Protein AF-A0A3D1IWX6-F1 (afdb_monomer)

Solvent-accessible surface area (backbone atoms only — not comparable to full-atom values): 4923 Å² total; per-residue (Å²): 97,73,50,78,41,69,48,69,47,79,90,65,52,79,40,82,34,22,39,43,31,55,38,77,56,63,33,63,77,66,74,40,67,47,76,47,100,86,72,44,81,42,70,57,80,44,74,51,72,36,70,58,48,54,65,70,60,42,51,53,49,49,38,64,48,41,72,66,64,52,57,77,95,69,34,92,77,74,87,131

Sequence (80 aa):
PKIEYTLKDAIGRMWQCGTIQVDFSMPMRLDAEYVAEDNTRQVPVMLHRAILGSLERFIGMLIENYAGALPLWLAPGQVG

Secondary structure (DSSP, 8-state):
-EEEEEEE-TT--EEEEEEEEEESSHHHHTT--EE-TTS-EEPPPEEEEESSS-HHHHHHHHHHHTTT---TTT-SS---

Mean predicted aligned error: 3.93 Å

pLDDT: mean 95.17, std 4.59, range [62.75, 98.44]

Radius of gyration: 19.74 Å; Cα contacts (8 Å, |Δi|>4): 107; chains: 1; bounding box: 45×22×53 Å

Nearest PDB structures (foldseek):
  8h9a-assembly1_A  TM=9.990E-01  e=2.120E-08  Escherichia coli
  8h9c-assembly1_A-2  TM=9.987E-01  e=2.394E-08  Escherichia coli
  8wij-assembly1_A  TM=1.000E+00  e=3.247E-08  Escherichia coli
  8wig-assembly1_B  TM=9.890E-01  e=3.898E-08  Escherichia coli
  4eo4-assembly2_B  TM=9.259E-01  e=3.991E-06  Saccharomyces cerevisiae S288C

Structure (mmCIF, N/CA/C/O backbone):
data_AF-A0A3D1IWX6-F1
#
_entry.id   AF-A0A3D1IWX6-F1
#
loop_
_atom_site.group_PDB
_atom_site.id
_atom_site.type_symbol
_atom_site.label_atom_id
_atom_site.label_alt_id
_atom_site.label_comp_id
_atom_site.label_asym_id
_atom_site.label_entity_id
_atom_site.label_seq_id
_atom_site.pdbx_PDB_ins_code
_atom_site.Cartn_x
_atom_site.Cartn_y
_atom_site.Cartn_z
_atom_site.occupancy
_atom_site.B_iso_or_equiv
_atom_site.auth_seq_id
_atom_site.auth_comp_id
_atom_site.auth_asym_id
_atom_site.auth_atom_id
_atom_site.pdbx_PDB_model_num
ATOM 1 N N . PRO A 1 1 ? -1.869 -7.931 13.276 1.00 93.06 1 PRO A N 1
ATOM 2 C CA . PRO A 1 1 ? -1.064 -8.888 12.465 1.00 93.06 1 PRO A CA 1
ATOM 3 C C . PRO A 1 1 ? -0.923 -8.359 11.034 1.00 93.06 1 PRO A C 1
ATOM 5 O O . PRO A 1 1 ? -1.718 -7.506 10.643 1.00 93.06 1 PRO A O 1
ATOM 8 N N . LYS A 1 2 ? 0.070 -8.832 10.273 1.00 95.25 2 LYS A N 1
ATOM 9 C CA . LYS A 1 2 ? 0.354 -8.337 8.920 1.00 95.25 2 LYS A CA 1
ATOM 10 C C . LYS A 1 2 ? 0.641 -9.496 7.967 1.00 95.25 2 LYS A C 1
ATOM 12 O O . LYS A 1 2 ? 1.361 -10.418 8.332 1.00 95.25 2 LYS A O 1
ATOM 17 N N . ILE A 1 3 ? 0.082 -9.415 6.765 1.00 97.06 3 ILE A N 1
ATOM 18 C CA . ILE A 1 3 ? 0.428 -10.246 5.611 1.00 97.06 3 ILE A CA 1
ATOM 19 C C . ILE A 1 3 ? 1.300 -9.404 4.682 1.00 97.06 3 ILE A C 1
ATOM 21 O O . ILE A 1 3 ? 1.012 -8.225 4.449 1.00 97.06 3 ILE A O 1
ATOM 25 N N . GLU A 1 4 ? 2.360 -10.009 4.155 1.00 96.50 4 GLU A N 1
ATOM 26 C CA . GLU A 1 4 ? 3.312 -9.374 3.247 1.00 96.50 4 GLU A CA 1
ATOM 27 C C . GLU A 1 4 ? 3.371 -10.148 1.931 1.00 96.50 4 GLU A C 1
ATOM 29 O O . GLU A 1 4 ? 3.473 -11.374 1.923 1.00 96.50 4 GLU A O 1
ATOM 34 N N . TYR A 1 5 ? 3.299 -9.419 0.818 1.00 95.81 5 TYR A N 1
ATOM 35 C CA . TYR A 1 5 ? 3.409 -9.964 -0.527 1.00 95.81 5 TYR A CA 1
ATOM 36 C C . TYR A 1 5 ? 4.768 -9.598 -1.110 1.00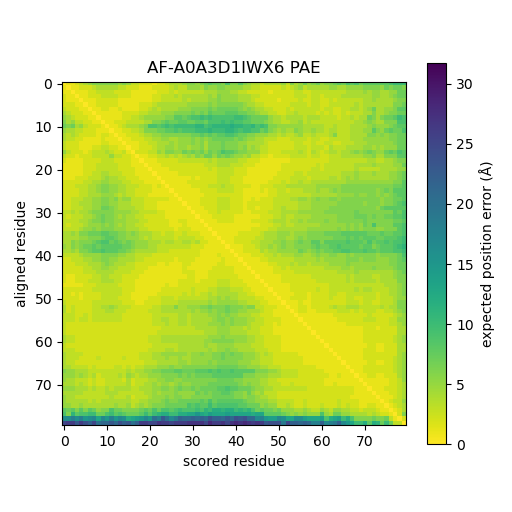 95.81 5 TYR A C 1
ATOM 38 O O . TYR A 1 5 ? 5.069 -8.423 -1.344 1.00 95.81 5 TYR A O 1
ATOM 46 N N . THR A 1 6 ? 5.567 -10.627 -1.371 1.00 94.88 6 THR A N 1
ATOM 47 C CA . THR A 1 6 ? 6.895 -10.498 -1.964 1.00 94.88 6 THR A CA 1
ATOM 48 C C . THR A 1 6 ? 6.856 -11.005 -3.398 1.00 94.88 6 THR A C 1
ATOM 50 O O . THR A 1 6 ? 6.469 -12.146 -3.646 1.00 94.88 6 THR A O 1
ATOM 53 N N . LEU A 1 7 ? 7.247 -10.153 -4.340 1.00 93.50 7 LEU A N 1
ATOM 54 C CA . LEU A 1 7 ? 7.306 -10.456 -5.764 1.00 93.50 7 LEU A CA 1
ATOM 55 C C . LEU A 1 7 ? 8.742 -10.762 -6.180 1.00 93.50 7 LEU A C 1
ATOM 57 O O . LEU A 1 7 ? 9.693 -10.236 -5.602 1.00 93.50 7 LEU A O 1
ATOM 61 N N . LYS A 1 8 ? 8.887 -11.605 -7.200 1.00 93.50 8 LYS A N 1
ATOM 62 C CA . LYS A 1 8 ? 10.170 -11.924 -7.820 1.00 93.50 8 LYS A CA 1
ATOM 63 C C . LYS A 1 8 ? 10.263 -11.215 -9.168 1.00 93.50 8 LYS A C 1
ATOM 65 O O . LYS A 1 8 ? 9.322 -11.314 -9.953 1.00 93.50 8 LYS A O 1
ATOM 70 N N . ASP A 1 9 ? 11.360 -10.509 -9.423 1.00 90.62 9 ASP A N 1
ATOM 71 C CA . ASP A 1 9 ? 11.600 -9.865 -10.722 1.00 90.62 9 ASP A CA 1
ATOM 72 C C . ASP A 1 9 ? 12.192 -10.836 -11.767 1.00 90.62 9 ASP A C 1
ATOM 74 O O . ASP A 1 9 ? 12.504 -11.994 -11.468 1.00 90.62 9 ASP A O 1
ATOM 78 N N . ALA A 1 10 ? 12.357 -10.355 -13.004 1.00 90.81 10 ALA A N 1
ATOM 79 C CA . ALA A 1 10 ? 12.858 -11.122 -14.147 1.00 90.81 10 ALA A CA 1
ATOM 80 C C . ALA A 1 10 ? 14.269 -11.716 -13.959 1.00 90.81 10 ALA A C 1
ATOM 82 O O . ALA A 1 10 ? 14.589 -12.725 -14.586 1.00 90.81 10 ALA A O 1
ATOM 83 N N . ILE A 1 11 ? 15.102 -11.128 -13.093 1.00 90.56 11 ILE A N 1
ATOM 84 C CA . ILE A 1 11 ? 16.459 -11.619 -12.783 1.00 90.56 11 ILE A CA 1
ATOM 85 C C . ILE A 1 11 ? 16.530 -12.365 -11.444 1.00 90.56 11 ILE A C 1
ATOM 87 O O . ILE A 1 11 ? 17.585 -12.845 -11.032 1.00 90.56 11 ILE A O 1
ATOM 91 N N . GLY A 1 12 ? 15.390 -12.513 -10.779 1.00 90.06 12 GLY A N 1
ATOM 92 C CA . GLY A 1 12 ? 15.186 -13.373 -9.634 1.00 90.06 12 GLY A CA 1
ATOM 93 C C . GLY A 1 12 ? 15.379 -12.744 -8.260 1.00 90.06 12 GLY A C 1
ATOM 94 O O . GLY A 1 12 ? 15.431 -13.493 -7.281 1.00 90.06 12 GLY A O 1
ATOM 95 N N . ARG A 1 13 ? 15.444 -11.413 -8.154 1.00 92.94 13 ARG A N 1
ATOM 96 C CA . ARG A 1 13 ? 15.482 -10.715 -6.860 1.00 92.94 13 ARG A CA 1
ATOM 97 C C . ARG A 1 13 ? 14.090 -10.670 -6.241 1.00 92.94 13 ARG A C 1
ATOM 99 O O . ARG A 1 13 ? 13.083 -10.618 -6.944 1.00 92.94 13 ARG A O 1
ATOM 106 N N . MET A 1 14 ? 14.051 -10.669 -4.911 1.00 93.81 14 MET A N 1
ATOM 107 C CA . MET A 1 14 ? 12.817 -10.633 -4.130 1.00 93.81 14 MET A CA 1
ATOM 108 C 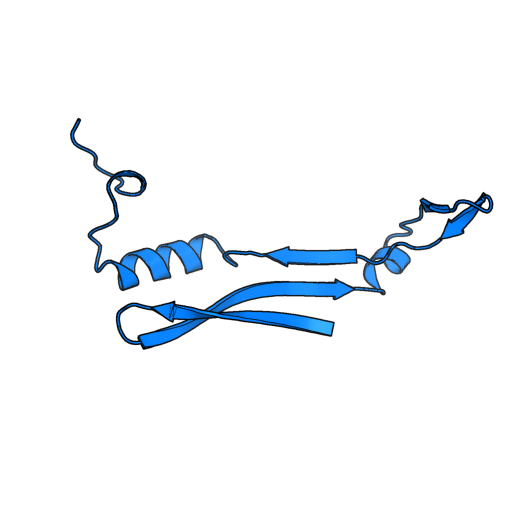C 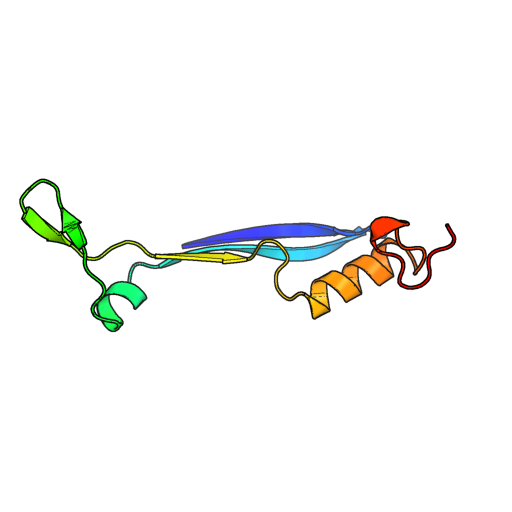. MET A 1 14 ? 12.535 -9.214 -3.639 1.00 93.81 14 MET A C 1
ATOM 110 O O . MET A 1 14 ? 13.390 -8.572 -3.030 1.00 93.81 14 MET A O 1
ATOM 114 N N . TRP A 1 15 ? 11.310 -8.754 -3.855 1.00 92.38 15 TRP A N 1
ATOM 115 C CA . TRP A 1 15 ? 10.860 -7.412 -3.528 1.00 92.38 15 TRP A CA 1
ATOM 116 C C . TRP A 1 15 ? 9.581 -7.471 -2.711 1.00 92.38 15 TRP A C 1
ATOM 118 O O . TRP A 1 15 ? 8.557 -7.957 -3.184 1.00 92.38 15 TRP A O 1
ATOM 128 N N . GLN A 1 16 ? 9.619 -6.957 -1.486 1.00 91.62 16 GLN A N 1
ATOM 129 C CA . GLN A 1 16 ? 8.394 -6.745 -0.730 1.00 91.62 16 GLN A CA 1
ATOM 130 C C . GLN A 1 16 ? 7.621 -5.577 -1.350 1.00 91.62 16 GLN A C 1
ATOM 132 O O . GLN A 1 16 ? 8.144 -4.465 -1.446 1.00 91.62 16 GLN A O 1
ATOM 137 N N . CYS A 1 17 ? 6.377 -5.836 -1.743 1.00 93.69 17 CYS A N 1
ATOM 138 C CA . CYS A 1 17 ? 5.488 -4.840 -2.327 1.00 93.69 17 CYS A CA 1
ATOM 139 C C . CYS A 1 17 ? 4.241 -4.705 -1.458 1.00 93.69 17 CYS A C 1
ATOM 141 O O . CYS A 1 17 ? 4.140 -3.803 -0.626 1.00 93.69 17 CYS A O 1
ATOM 143 N N . GLY A 1 18 ? 3.298 -5.626 -1.634 1.00 95.00 18 GLY A N 1
ATOM 144 C CA . GLY A 1 18 ? 1.981 -5.513 -1.039 1.00 95.00 18 GLY A CA 1
ATOM 145 C C . GLY A 1 18 ? 1.964 -5.821 0.453 1.00 95.00 18 GLY A C 1
ATOM 146 O O . GLY A 1 18 ? 2.719 -6.660 0.947 1.00 95.00 18 GLY A O 1
ATOM 147 N N . THR A 1 19 ? 1.054 -5.179 1.174 1.00 97.50 19 THR A N 1
ATOM 148 C CA . THR A 1 19 ? 0.789 -5.445 2.587 1.00 97.50 19 THR A CA 1
ATOM 149 C C . THR A 1 19 ? -0.705 -5.374 2.879 1.00 97.50 19 THR A C 1
ATOM 151 O O . THR A 1 19 ? -1.435 -4.572 2.292 1.00 97.50 19 THR A O 1
ATOM 154 N N . ILE A 1 20 ? -1.151 -6.210 3.816 1.00 97.81 20 ILE A N 1
ATOM 155 C CA . ILE A 1 20 ? -2.444 -6.074 4.491 1.00 97.81 20 ILE A CA 1
ATOM 156 C C . ILE A 1 20 ? -2.171 -6.180 5.986 1.00 97.81 20 ILE A C 1
ATOM 158 O O . ILE A 1 20 ? -1.650 -7.191 6.456 1.00 97.81 20 ILE A O 1
ATOM 162 N N . GLN A 1 21 ? -2.501 -5.136 6.736 1.00 98.19 21 GLN A N 1
ATOM 163 C CA . GLN A 1 21 ? -2.256 -5.053 8.169 1.00 98.19 21 GLN A CA 1
ATOM 164 C C . GLN A 1 21 ? -3.558 -4.783 8.915 1.00 98.19 21 GLN A C 1
ATOM 166 O O . GLN A 1 21 ? -4.233 -3.789 8.666 1.00 98.19 21 GLN A O 1
ATOM 171 N N . VAL A 1 22 ? -3.868 -5.666 9.863 1.00 98.19 22 VAL A N 1
ATOM 172 C CA . VAL A 1 22 ? -5.000 -5.518 10.783 1.00 98.19 22 VAL A CA 1
ATOM 173 C C . VAL A 1 22 ? -4.570 -4.685 11.985 1.00 98.19 22 VAL A C 1
ATOM 175 O O . VAL A 1 22 ? -3.577 -5.030 12.640 1.00 98.19 22 VAL A O 1
ATOM 178 N N . ASP A 1 23 ? -5.332 -3.634 12.281 1.00 98.19 23 ASP A N 1
ATOM 179 C CA . ASP A 1 23 ? -5.096 -2.680 13.361 1.00 98.19 23 ASP A CA 1
ATOM 180 C C . ASP A 1 23 ? -6.346 -2.500 14.235 1.00 98.19 23 ASP A C 1
ATOM 182 O O . ASP A 1 23 ? -7.403 -2.062 13.779 1.00 98.19 23 ASP A O 1
ATOM 186 N N . PHE A 1 24 ? -6.193 -2.843 15.513 1.00 97.25 24 PHE A N 1
ATOM 187 C CA . PHE A 1 24 ? -7.221 -2.709 16.549 1.00 97.25 24 PHE A CA 1
ATOM 188 C C . PHE A 1 24 ? -6.999 -1.484 17.453 1.00 97.25 24 PHE A C 1
ATOM 190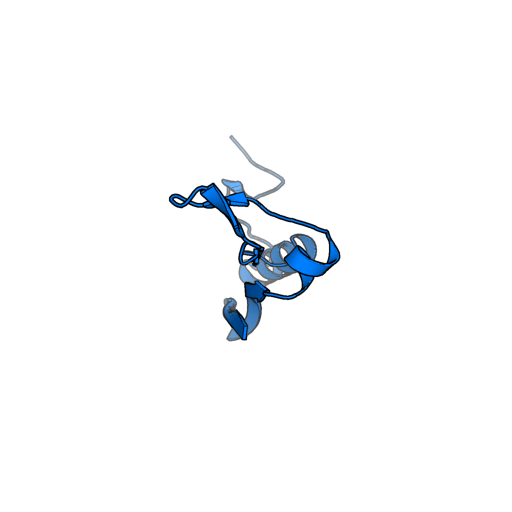 O O . PHE A 1 24 ? -7.799 -1.226 18.345 1.00 97.25 24 PHE A O 1
ATOM 197 N N . SER A 1 25 ? -5.893 -0.756 17.274 1.00 97.12 25 SER A N 1
ATOM 198 C CA . SER A 1 25 ? -5.428 0.281 18.201 1.00 97.12 25 SER A CA 1
ATOM 199 C C . SER A 1 25 ? -5.684 1.700 17.696 1.00 97.12 25 SER A C 1
ATOM 201 O O . SER A 1 25 ? -6.189 2.530 18.449 1.00 97.12 25 SER A O 1
ATOM 203 N N . MET A 1 26 ? -5.380 1.990 16.427 1.00 97.75 26 MET A N 1
ATOM 204 C CA . MET A 1 26 ? -5.572 3.324 15.848 1.00 97.75 26 MET A CA 1
ATOM 205 C C . MET A 1 26 ? -7.028 3.801 15.855 1.00 97.75 26 MET A C 1
ATOM 207 O O . MET A 1 26 ? -7.235 4.962 16.203 1.00 97.75 26 MET A O 1
ATOM 211 N N . PRO A 1 27 ? -8.036 2.959 15.546 1.00 98.00 27 PRO A N 1
ATOM 212 C CA . PRO A 1 27 ? -9.436 3.380 15.604 1.00 98.00 27 PRO A CA 1
ATOM 213 C C . PRO A 1 27 ? -9.836 3.920 16.976 1.00 98.00 27 PRO A C 1
ATOM 215 O O . PRO A 1 27 ? -10.459 4.968 17.057 1.00 98.00 27 PRO A O 1
ATOM 218 N N . MET A 1 28 ? -9.397 3.257 18.050 1.00 96.56 28 MET A N 1
ATOM 219 C CA . MET A 1 28 ? -9.660 3.694 19.422 1.00 96.56 28 MET A CA 1
ATOM 220 C C . MET A 1 28 ? -8.939 5.004 19.758 1.00 96.56 28 MET A C 1
ATOM 222 O O . MET A 1 28 ? -9.498 5.855 20.430 1.00 96.56 28 MET A O 1
ATOM 226 N N . ARG A 1 29 ? -7.700 5.189 19.285 1.00 97.62 29 ARG A N 1
ATOM 227 C CA . ARG A 1 29 ? -6.914 6.413 19.537 1.00 97.62 29 ARG A CA 1
ATOM 228 C C . ARG A 1 29 ? -7.425 7.642 18.787 1.00 97.62 29 ARG A C 1
ATOM 230 O O . ARG A 1 29 ? -7.066 8.753 19.156 1.00 97.62 29 ARG A O 1
ATOM 237 N N . LEU A 1 30 ? -8.168 7.429 17.706 1.00 98.00 30 LEU A N 1
ATOM 238 C CA . LEU A 1 30 ? -8.763 8.477 16.880 1.00 98.00 30 LEU A CA 1
ATOM 239 C C . LEU A 1 30 ? -10.271 8.630 17.130 1.00 98.00 30 LEU A C 1
ATOM 241 O O . LEU A 1 30 ? -10.935 9.291 16.336 1.00 98.00 30 LEU A O 1
ATOM 245 N N . ASP A 1 31 ? -10.799 7.993 18.183 1.00 97.56 31 ASP A N 1
ATOM 246 C CA . ASP A 1 31 ? -12.219 8.008 18.552 1.00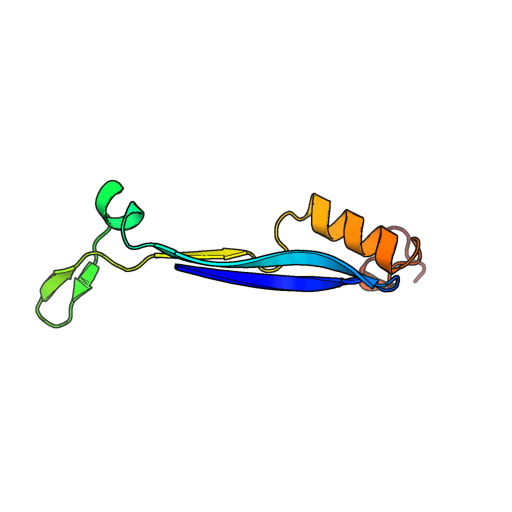 97.56 31 ASP A CA 1
ATOM 247 C C . ASP A 1 31 ? -13.160 7.619 17.391 1.00 97.56 31 ASP A C 1
ATOM 249 O O . ASP A 1 31 ? -14.242 8.176 17.209 1.00 97.56 31 ASP A O 1
ATOM 253 N N . ALA A 1 32 ? -12.741 6.651 16.569 1.00 98.12 32 ALA A N 1
ATOM 254 C CA . ALA A 1 32 ? -13.556 6.121 15.485 1.00 98.12 32 ALA A CA 1
ATOM 255 C C . ALA A 1 32 ? -14.588 5.116 16.021 1.00 98.12 32 ALA A C 1
ATOM 257 O O . ALA A 1 32 ? -14.233 4.134 16.676 1.00 98.12 32 ALA A O 1
ATOM 258 N N . GLU A 1 33 ? -15.858 5.314 15.671 1.00 98.06 33 GLU A N 1
ATOM 259 C CA . GLU A 1 33 ? -16.974 4.467 16.101 1.00 98.06 33 GLU A CA 1
ATOM 260 C C . GLU A 1 33 ? -18.054 4.321 15.018 1.00 98.06 33 GLU A C 1
ATOM 262 O O . GLU A 1 33 ? -18.177 5.147 14.111 1.00 98.06 33 GLU A O 1
ATOM 267 N N . TYR A 1 34 ? -18.861 3.266 15.126 1.00 98.00 34 TYR A N 1
ATOM 268 C CA . TYR A 1 34 ? -20.085 3.066 14.348 1.00 98.00 34 TYR A CA 1
ATOM 269 C C . TYR A 1 34 ? -21.226 2.572 15.251 1.00 98.00 34 TYR A C 1
ATOM 271 O O . TYR A 1 34 ? -20.989 2.138 16.379 1.00 98.00 34 TYR A O 1
ATOM 279 N N . VAL A 1 35 ? -22.467 2.655 14.761 1.00 98.25 35 VAL A N 1
ATOM 280 C CA . VAL A 1 35 ? -23.653 2.111 15.445 1.00 98.25 35 VAL A CA 1
ATOM 281 C C . VAL A 1 35 ? -23.919 0.702 14.924 1.00 98.25 35 VAL A C 1
ATOM 283 O O . VAL A 1 35 ? -24.108 0.520 13.721 1.00 98.25 35 VAL A O 1
ATOM 286 N N . ALA A 1 36 ? -23.907 -0.282 15.819 1.00 97.88 36 ALA A N 1
ATOM 287 C CA . ALA A 1 36 ? -24.187 -1.677 15.499 1.00 97.88 36 ALA A CA 1
ATOM 288 C C . ALA A 1 36 ? -25.700 -1.965 15.442 1.00 97.88 36 ALA A C 1
ATOM 290 O O . ALA A 1 36 ? -26.529 -1.120 15.781 1.00 97.88 36 ALA A O 1
ATOM 291 N N . GLU A 1 37 ? -26.068 -3.176 15.014 1.00 98.06 37 GLU A N 1
ATOM 292 C CA . GLU A 1 37 ? -27.469 -3.607 14.860 1.00 98.06 37 GLU A CA 1
ATOM 293 C C . GLU A 1 37 ? -28.274 -3.545 16.171 1.00 98.06 37 GLU A C 1
ATOM 295 O O . GLU A 1 37 ? -29.488 -3.354 16.151 1.00 98.06 37 GLU A O 1
ATOM 300 N N . ASP A 1 38 ? -27.600 -3.646 17.317 1.00 97.88 38 ASP A N 1
ATOM 301 C CA . ASP A 1 38 ? -28.183 -3.538 18.658 1.00 97.88 38 ASP A CA 1
ATOM 302 C C . ASP A 1 38 ? -28.242 -2.090 19.195 1.00 97.88 38 ASP A C 1
ATOM 304 O O . ASP A 1 38 ? -28.525 -1.875 20.373 1.00 97.88 38 ASP A O 1
ATOM 308 N N . ASN A 1 39 ? -27.998 -1.089 18.339 1.00 97.69 39 ASN A N 1
ATOM 309 C CA . ASN A 1 39 ? -27.855 0.335 18.671 1.00 97.69 39 ASN A CA 1
ATOM 310 C C . ASN A 1 39 ? -26.677 0.681 19.605 1.00 97.69 39 ASN A C 1
ATOM 312 O O . ASN A 1 39 ? -26.590 1.818 20.079 1.00 97.69 39 ASN A O 1
ATOM 316 N N . THR A 1 40 ? -25.745 -0.241 19.864 1.00 98.31 40 THR A N 1
ATOM 317 C CA . THR A 1 40 ? -24.536 0.069 20.642 1.00 98.31 40 THR A CA 1
ATOM 318 C C . THR A 1 40 ? -23.478 0.767 19.785 1.00 98.31 40 THR A C 1
ATOM 320 O O . THR A 1 40 ? -23.424 0.601 18.563 1.00 98.31 40 THR A O 1
ATOM 323 N N . ARG A 1 41 ? -22.622 1.576 20.424 1.00 97.94 41 ARG A N 1
ATOM 324 C CA . ARG A 1 41 ? -21.431 2.158 19.789 1.00 97.94 41 ARG A CA 1
ATOM 325 C C . ARG A 1 41 ? -20.289 1.154 19.853 1.00 97.94 41 ARG A C 1
ATOM 327 O O . ARG A 1 41 ? -19.967 0.664 20.933 1.00 97.94 41 ARG A O 1
ATOM 334 N N . GLN A 1 42 ? -19.684 0.860 18.708 1.00 98.12 42 GLN A N 1
ATOM 335 C CA . GLN A 1 42 ? -18.595 -0.106 18.584 1.00 98.12 42 GLN A CA 1
ATOM 336 C C . GLN A 1 42 ? -17.407 0.522 17.853 1.00 98.12 42 GLN A C 1
ATOM 338 O O . GLN A 1 42 ? -17.577 1.310 16.921 1.00 98.12 42 GLN A O 1
ATOM 343 N N . VAL A 1 43 ? -16.194 0.140 18.251 1.00 98.25 43 VAL A N 1
ATOM 344 C CA . VAL A 1 43 ? -14.958 0.561 17.577 1.00 98.25 43 VAL A CA 1
ATOM 345 C C . VAL A 1 43 ? -14.717 -0.359 16.373 1.00 98.25 43 VAL A C 1
ATOM 347 O O . VAL A 1 43 ? -14.721 -1.583 16.537 1.00 98.25 43 VAL A O 1
ATOM 350 N N . PRO A 1 44 ? -14.507 0.170 15.154 1.00 98.19 44 PRO A N 1
ATOM 351 C CA . PRO A 1 44 ? -14.250 -0.663 13.988 1.00 98.19 44 PRO A CA 1
ATOM 352 C C . PRO A 1 44 ? -12.828 -1.237 14.009 1.00 98.19 44 PRO A C 1
ATOM 354 O O . PRO A 1 44 ? -11.901 -0.653 14.570 1.00 98.19 44 PRO A O 1
ATOM 357 N N . VAL A 1 45 ? -12.630 -2.358 13.314 1.00 98.06 45 VAL A N 1
ATOM 358 C CA . VAL A 1 45 ? -11.291 -2.865 12.982 1.00 98.06 45 VAL A CA 1
ATOM 359 C C . VAL A 1 45 ? -10.790 -2.145 11.733 1.00 98.06 45 VAL A C 1
ATOM 361 O O . VAL A 1 45 ? -11.498 -2.084 10.728 1.00 98.06 45 VAL A O 1
ATOM 364 N N . MET A 1 46 ? -9.563 -1.627 11.766 1.00 98.44 46 MET A N 1
ATOM 365 C CA . MET A 1 46 ? -8.966 -0.924 10.630 1.00 98.44 46 MET A CA 1
ATOM 366 C C . MET A 1 46 ? -8.009 -1.836 9.864 1.00 98.44 46 MET A C 1
ATOM 368 O O . MET A 1 46 ? -7.174 -2.527 10.449 1.00 98.44 46 MET A O 1
ATOM 372 N N . LEU A 1 47 ? -8.132 -1.836 8.534 1.00 98.19 47 LEU A N 1
ATOM 373 C CA . LEU A 1 47 ? -7.242 -2.561 7.630 1.00 98.19 47 LEU A CA 1
ATOM 374 C C . LEU A 1 47 ? -6.398 -1.570 6.829 1.00 98.19 47 LEU A C 1
ATOM 376 O O . LEU A 1 47 ? -6.908 -0.874 5.951 1.00 98.19 47 LEU A O 1
ATOM 380 N N . HIS A 1 48 ? -5.095 -1.548 7.092 1.00 97.88 48 HIS A N 1
ATOM 381 C CA . HIS A 1 48 ? -4.136 -0.796 6.285 1.00 97.88 48 HIS A CA 1
ATOM 382 C C . HIS A 1 48 ? -3.688 -1.664 5.112 1.00 97.88 48 HIS A C 1
ATOM 384 O O . HIS A 1 48 ? -3.252 -2.800 5.318 1.00 97.88 48 HIS A O 1
ATOM 390 N N . ARG A 1 49 ? -3.781 -1.150 3.880 1.00 97.62 49 ARG A N 1
ATOM 391 C CA . ARG A 1 49 ? -3.364 -1.887 2.680 1.00 97.62 49 ARG A CA 1
ATOM 392 C C . ARG A 1 49 ? -2.527 -1.044 1.729 1.00 97.62 49 ARG A C 1
ATOM 394 O O . ARG A 1 49 ? -2.836 0.117 1.478 1.00 97.62 49 ARG A O 1
ATOM 401 N N . ALA A 1 50 ? -1.550 -1.684 1.107 1.00 97.12 50 ALA A N 1
ATOM 402 C CA . ALA A 1 50 ? -0.883 -1.196 -0.093 1.00 97.12 50 ALA A CA 1
ATOM 403 C C . ALA A 1 50 ? -0.692 -2.384 -1.039 1.00 97.12 50 ALA A C 1
ATOM 405 O O . ALA A 1 50 ? -0.338 -3.464 -0.585 1.00 97.12 50 ALA A O 1
ATOM 406 N N . ILE A 1 51 ? -0.952 -2.217 -2.338 1.00 95.56 51 ILE A N 1
ATOM 407 C CA . ILE A 1 51 ? -0.782 -3.313 -3.314 1.00 95.56 51 ILE A CA 1
ATOM 408 C C . ILE A 1 51 ? 0.632 -3.272 -3.896 1.00 95.56 51 ILE A C 1
ATOM 410 O O . ILE A 1 51 ? 1.352 -4.263 -3.864 1.00 95.56 51 ILE A O 1
ATOM 414 N N . LEU A 1 52 ? 1.038 -2.102 -4.386 1.00 95.44 52 LEU A N 1
ATOM 415 C CA . LEU A 1 52 ? 2.335 -1.897 -5.034 1.00 95.44 52 LEU A CA 1
ATOM 416 C C . LEU A 1 52 ? 3.431 -1.463 -4.048 1.00 95.44 52 LEU A C 1
ATOM 418 O O . LEU A 1 52 ? 4.609 -1.465 -4.388 1.00 95.44 52 LEU A O 1
ATOM 422 N N . GLY A 1 53 ? 3.049 -1.095 -2.822 1.00 94.06 53 GLY A N 1
ATOM 423 C CA . GLY A 1 53 ? 3.920 -0.354 -1.915 1.00 94.06 53 GLY A CA 1
ATOM 424 C C . GLY A 1 53 ? 4.063 1.100 -2.374 1.00 94.06 53 GLY A C 1
ATOM 425 O O . GLY A 1 53 ? 3.081 1.716 -2.788 1.00 94.06 53 GLY A O 1
ATOM 426 N N . SER A 1 54 ? 5.278 1.647 -2.297 1.00 94.38 54 SER A N 1
ATOM 427 C CA . SER A 1 54 ? 5.597 2.968 -2.859 1.00 94.38 54 SER A CA 1
ATOM 428 C C . SER A 1 54 ? 5.633 2.901 -4.387 1.00 94.38 54 SER A C 1
ATOM 430 O O . SER A 1 54 ? 6.196 1.965 -4.962 1.00 94.38 54 SER A O 1
ATOM 432 N N . LEU A 1 55 ? 5.056 3.912 -5.041 1.00 95.75 55 LEU A N 1
ATOM 433 C CA . LEU A 1 55 ? 5.066 4.009 -6.500 1.00 95.75 55 LEU A CA 1
ATOM 434 C C . LEU A 1 55 ? 6.484 4.194 -7.037 1.00 95.75 55 LEU A C 1
ATOM 436 O O . LEU A 1 55 ? 6.837 3.568 -8.028 1.00 95.75 55 LEU A O 1
ATOM 440 N N . GLU A 1 56 ? 7.316 4.983 -6.365 1.00 96.50 56 GLU A N 1
ATOM 441 C CA . GLU A 1 56 ? 8.713 5.225 -6.729 1.00 96.50 56 GLU A CA 1
ATOM 442 C C . GLU A 1 56 ? 9.503 3.914 -6.757 1.00 96.50 56 GLU A C 1
ATOM 444 O O . GLU A 1 56 ? 10.188 3.607 -7.735 1.00 96.50 56 GLU A O 1
ATOM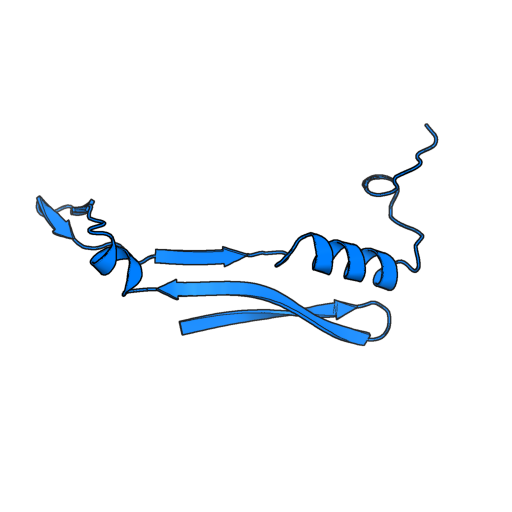 449 N N . ARG A 1 57 ? 9.347 3.092 -5.710 1.00 94.44 57 ARG A N 1
ATOM 450 C CA . ARG A 1 57 ? 9.979 1.771 -5.642 1.00 94.44 57 ARG A CA 1
ATOM 451 C C . ARG A 1 57 ? 9.425 0.831 -6.708 1.00 94.44 57 ARG A C 1
ATOM 453 O O . ARG A 1 57 ? 10.199 0.123 -7.344 1.00 94.44 57 ARG A O 1
ATOM 460 N N . PHE A 1 58 ? 8.109 0.824 -6.910 1.00 95.94 58 PHE A N 1
ATOM 461 C CA . PHE A 1 58 ? 7.477 -0.044 -7.900 1.00 95.94 58 PHE A CA 1
ATOM 462 C C . PHE A 1 58 ? 7.888 0.317 -9.334 1.00 95.94 58 PHE A C 1
ATOM 464 O O . PHE A 1 58 ? 8.196 -0.571 -10.120 1.00 95.94 58 PHE A O 1
ATOM 471 N N . ILE A 1 59 ? 7.986 1.606 -9.667 1.00 96.00 59 ILE A N 1
ATOM 472 C CA . ILE A 1 59 ? 8.498 2.075 -10.962 1.00 96.00 59 ILE A CA 1
ATOM 473 C C . ILE A 1 59 ? 9.963 1.665 -11.138 1.00 96.00 59 ILE A C 1
ATOM 475 O O . ILE A 1 59 ? 10.314 1.144 -12.195 1.00 96.00 59 ILE A O 1
ATOM 479 N N . GLY A 1 60 ? 10.803 1.824 -10.108 1.00 94.62 60 GLY A N 1
ATOM 480 C CA . GLY A 1 60 ? 12.188 1.341 -10.135 1.00 94.62 60 GLY A CA 1
ATOM 481 C C . GLY A 1 60 ? 12.273 -0.159 -10.435 1.00 94.62 60 GLY A C 1
ATOM 482 O O . GLY A 1 60 ? 13.006 -0.572 -11.332 1.00 94.62 60 GLY A O 1
ATOM 483 N N . MET A 1 61 ? 11.441 -0.965 -9.767 1.00 95.00 61 MET A N 1
ATOM 484 C CA . MET A 1 61 ? 11.329 -2.398 -10.049 1.00 95.00 61 MET A CA 1
ATOM 485 C C . MET A 1 61 ? 10.880 -2.688 -11.482 1.00 95.00 61 MET A C 1
ATOM 487 O O . MET A 1 61 ? 11.426 -3.590 -12.105 1.00 95.00 61 MET A O 1
ATOM 491 N N . LEU A 1 62 ? 9.896 -1.958 -12.018 1.00 95.38 62 LEU A N 1
ATOM 492 C CA . LEU A 1 62 ? 9.442 -2.144 -13.399 1.00 95.38 62 LEU A CA 1
ATOM 493 C C . LEU A 1 62 ? 10.560 -1.825 -14.398 1.00 95.38 62 LEU A C 1
ATOM 495 O O . LEU A 1 62 ? 10.764 -2.587 -15.340 1.00 95.38 62 LEU A O 1
ATOM 499 N N . ILE A 1 63 ? 11.308 -0.740 -14.184 1.00 95.62 63 ILE A N 1
ATOM 500 C CA . ILE A 1 63 ? 12.438 -0.369 -15.045 1.00 95.62 63 ILE A CA 1
ATOM 501 C C . ILE A 1 63 ? 13.486 -1.486 -15.064 1.00 95.62 63 ILE A C 1
ATOM 503 O O . ILE A 1 63 ? 13.911 -1.887 -16.148 1.00 95.62 63 ILE A O 1
ATOM 507 N N . GLU A 1 64 ? 13.863 -2.021 -13.897 1.00 94.50 64 GLU A N 1
ATOM 508 C CA . GLU A 1 64 ? 14.807 -3.143 -13.808 1.00 94.50 64 GLU A CA 1
ATOM 509 C C . GLU A 1 64 ? 14.237 -4.425 -14.433 1.00 94.50 64 GLU A C 1
ATOM 511 O O . GLU A 1 64 ? 14.920 -5.091 -15.210 1.00 94.50 64 GLU A O 1
ATOM 516 N N . ASN A 1 65 ? 12.971 -4.746 -14.158 1.00 94.56 65 ASN A N 1
ATOM 517 C CA . ASN A 1 65 ? 12.306 -5.956 -14.641 1.00 94.56 65 ASN A CA 1
ATOM 518 C C . ASN A 1 65 ? 12.180 -6.003 -16.172 1.00 94.56 65 ASN A C 1
ATOM 520 O O . ASN A 1 65 ? 12.265 -7.080 -16.757 1.00 94.56 65 ASN A O 1
ATOM 524 N N . TYR A 1 66 ? 11.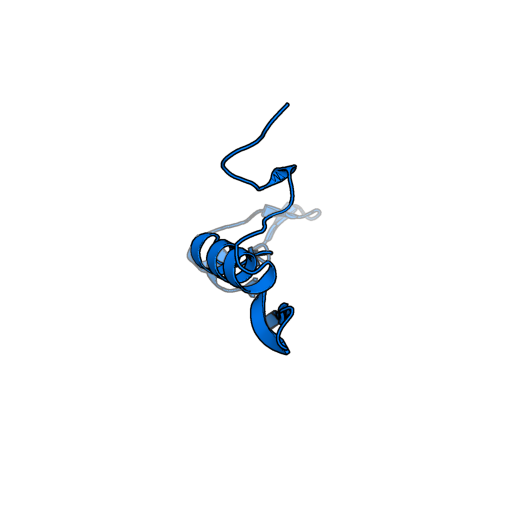973 -4.853 -16.819 1.00 94.81 66 TYR A N 1
ATOM 525 C CA . TYR A 1 66 ? 11.863 -4.738 -18.278 1.00 94.81 66 TYR A CA 1
ATOM 526 C C . TYR A 1 66 ? 13.157 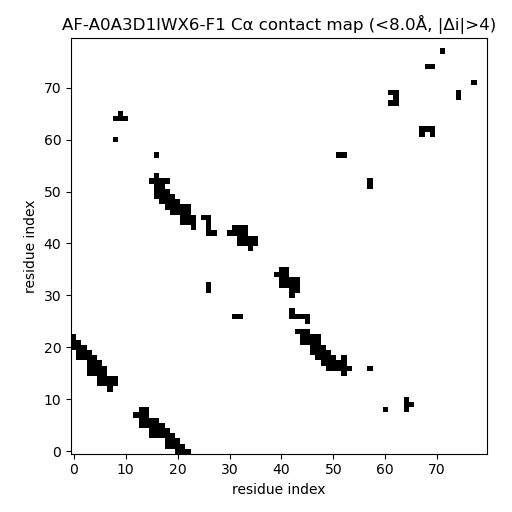-4.264 -18.956 1.00 94.81 66 TYR A C 1
ATOM 528 O O . TYR A 1 66 ? 13.157 -4.045 -20.166 1.00 94.81 66 TYR A O 1
ATOM 536 N N . ALA A 1 67 ? 14.246 -4.061 -18.206 1.00 94.81 67 ALA A N 1
ATOM 537 C CA . ALA A 1 67 ? 15.487 -3.461 -18.708 1.00 94.81 67 ALA A CA 1
ATOM 538 C C . ALA A 1 67 ? 15.252 -2.150 -19.501 1.00 94.81 67 ALA A C 1
ATOM 540 O O . ALA A 1 67 ? 15.883 -1.898 -20.525 1.00 94.81 67 ALA A O 1
ATOM 541 N N . GLY A 1 68 ? 14.295 -1.331 -19.049 1.00 94.12 68 GLY A N 1
ATOM 542 C CA . GLY A 1 68 ? 13.879 -0.083 -19.703 1.00 94.12 68 GLY A CA 1
ATOM 543 C C . GLY A 1 68 ? 12.920 -0.229 -20.897 1.00 94.12 68 GLY A C 1
ATOM 544 O O . GLY A 1 68 ? 12.309 0.762 -21.294 1.00 94.12 68 GLY A O 1
ATOM 545 N N . ALA A 1 69 ? 12.713 -1.434 -21.437 1.00 94.94 69 ALA A N 1
ATOM 546 C CA . ALA A 1 69 ? 11.782 -1.699 -22.538 1.00 94.94 69 ALA A CA 1
ATOM 547 C C . ALA A 1 69 ? 10.343 -1.910 -22.025 1.00 94.94 69 ALA A C 1
ATOM 549 O O . ALA A 1 69 ? 9.798 -3.014 -22.064 1.00 94.94 69 ALA A O 1
ATOM 550 N N . LEU A 1 70 ? 9.739 -0.846 -21.485 1.00 95.94 70 LEU A N 1
ATOM 551 C CA . LEU A 1 70 ? 8.400 -0.906 -20.894 1.00 95.94 70 LEU A CA 1
ATOM 552 C C . LEU A 1 70 ? 7.323 -1.299 -21.930 1.00 95.94 70 LEU A C 1
ATOM 554 O O . LEU A 1 70 ? 7.420 -0.910 -23.096 1.00 95.94 70 LEU A O 1
ATOM 558 N N . PRO A 1 71 ? 6.261 -2.018 -21.513 1.00 95.06 71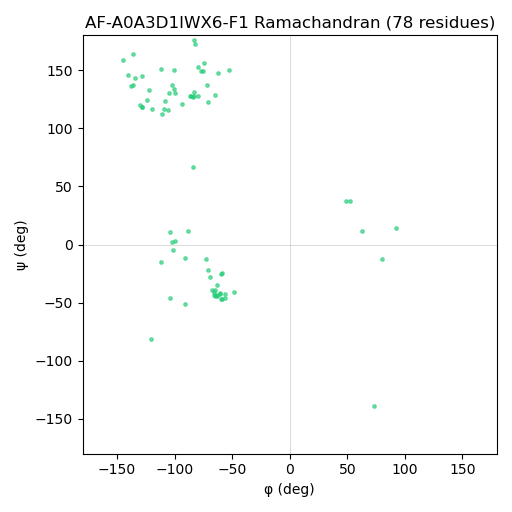 PRO A N 1
ATOM 559 C CA . PRO A 1 71 ? 5.100 -2.281 -22.362 1.00 95.06 71 PRO A CA 1
ATOM 560 C C . PRO A 1 71 ? 4.512 -0.993 -22.949 1.00 95.06 71 PRO A C 1
ATOM 562 O O . PRO A 1 71 ? 4.538 0.041 -22.285 1.00 95.06 71 PRO A O 1
ATOM 565 N N . LEU A 1 72 ? 3.901 -1.063 -24.139 1.00 95.12 72 LEU A N 1
ATOM 566 C CA . LEU A 1 72 ? 3.378 0.115 -24.854 1.00 95.12 72 LEU A CA 1
ATOM 567 C C . LEU A 1 72 ? 2.519 1.034 -23.968 1.00 95.12 72 LEU A C 1
ATOM 569 O O . LEU A 1 72 ? 2.666 2.246 -24.028 1.00 95.12 72 LEU A O 1
ATOM 573 N N . TRP A 1 73 ? 1.667 0.474 -23.109 1.00 95.81 73 TRP A N 1
ATOM 574 C CA . TRP A 1 73 ? 0.777 1.230 -22.216 1.00 95.81 73 TRP A CA 1
ATOM 575 C C . TRP A 1 73 ? 1.483 1.926 -21.033 1.00 95.81 73 TRP A C 1
ATOM 577 O O . TRP A 1 73 ? 0.872 2.762 -20.375 1.00 95.81 73 TRP A O 1
ATOM 587 N N . LEU A 1 74 ? 2.749 1.591 -20.761 1.00 96.00 74 LEU A N 1
ATOM 588 C CA . LEU A 1 74 ? 3.605 2.201 -19.734 1.00 96.00 74 LEU A CA 1
ATOM 589 C C . LEU A 1 74 ? 4.765 3.016 -20.316 1.00 96.00 74 LEU A C 1
ATOM 591 O O . LEU A 1 74 ? 5.417 3.756 -19.580 1.00 96.00 74 LEU A O 1
ATOM 595 N N . ALA A 1 75 ? 5.073 2.845 -21.601 1.00 95.69 75 ALA A N 1
ATOM 596 C CA . ALA A 1 75 ? 6.195 3.511 -22.238 1.00 95.69 75 ALA A CA 1
ATOM 597 C C . ALA A 1 75 ? 5.966 5.036 -22.274 1.00 95.69 75 ALA A C 1
ATOM 599 O O . ALA A 1 75 ? 4.921 5.479 -22.751 1.00 95.69 75 ALA A O 1
ATOM 600 N N . PRO A 1 76 ? 6.927 5.860 -21.812 1.00 94.25 76 PRO A N 1
ATOM 601 C CA . PRO A 1 76 ? 6.770 7.317 -21.798 1.00 94.25 76 PRO A CA 1
ATOM 602 C C . PRO A 1 76 ? 6.770 7.936 -23.204 1.00 94.25 76 PRO A C 1
ATOM 604 O O . PRO A 1 76 ? 6.169 8.986 -23.411 1.00 94.25 76 PRO A O 1
ATOM 607 N N . GLY A 1 77 ? 7.440 7.297 -24.168 1.00 92.75 77 GLY A N 1
ATOM 608 C CA . GLY A 1 77 ? 7.368 7.634 -25.588 1.00 92.75 77 GLY A CA 1
ATOM 609 C C . GLY A 1 77 ? 6.608 6.545 -26.335 1.00 92.75 77 GLY A C 1
ATOM 610 O O . GLY A 1 77 ? 7.056 5.400 -26.370 1.00 92.75 77 GLY A O 1
ATOM 611 N N . GLN A 1 78 ? 5.468 6.898 -26.922 1.00 91.06 78 GLN A N 1
ATOM 612 C CA . GLN A 1 78 ? 4.633 6.000 -27.720 1.00 91.06 78 GLN A CA 1
ATOM 613 C C . GLN A 1 78 ? 4.667 6.441 -29.187 1.00 91.06 78 GLN A C 1
ATOM 615 O O . GLN A 1 78 ? 4.820 7.628 -29.475 1.00 91.06 78 GLN A O 1
ATOM 620 N N . VAL A 1 79 ? 4.502 5.496 -30.113 1.00 80.12 79 VAL A N 1
ATOM 621 C CA . VAL A 1 79 ? 4.263 5.788 -31.533 1.00 80.12 79 VAL A CA 1
ATOM 622 C C . VAL A 1 79 ? 2.915 5.169 -31.879 1.00 80.12 79 VAL A C 1
ATOM 624 O O . VAL A 1 79 ? 2.740 3.962 -31.711 1.00 80.12 79 VAL A O 1
ATOM 627 N N . GLY A 1 80 ? 1.959 6.019 -32.247 1.00 62.75 80 GLY A N 1
ATOM 628 C CA . GLY A 1 80 ? 0.648 5.620 -32.763 1.00 62.75 80 GLY A CA 1
ATOM 629 C C . GLY A 1 80 ? 0.648 5.525 -34.278 1.00 62.75 80 GLY A C 1
ATOM 630 O O . GLY A 1 80 ? 1.509 6.186 -34.903 1.00 62.75 80 GLY A O 1
#

Foldseek 3Di:
DKDWDWDAAQVGDIDTAKMKDKDPDVQVVVVNWDQDPVRDTDRDIDIDITHGHDPVVSVVRQCVRCVNVHDQVPNPDHDD